Protein AF-A0A7J8TFR1-F1 (afdb_monomer_lite)

InterPro domains:
  IPR000932 Photosystem antenna protein-like [PF00421] (1-82)
  IPR036001 Photosystem antenna protein-like superfamily [SSF161077] (3-82)

Secondary structure (DSSP, 8-state):
----GGGGGGGGTT-HHHHHHHHHHHHHHHHHHHHHHHHHHHHH---S-TTTS-TTTTT-SHHHHHHHTT--B-TTS-BTT---

Sequence (84 aa):
MGLPRYRVHTIILNDPDRLLSVHIMHTALVSSWASSMALYELVVFYPSDPVLDPMWRQGMFVIPFMTLLGITNSWGGWSITGAL

Foldseek 3Di:
DDDDPVCPVVVCVPPVVVVVVVVVVVVVVVVVVLVVLVVVCVVQDDQQCCPPCACVNSVRDNVVVCVVVPNFDDPVGAGSVGDD

pLDDT: mean 96.32, std 5.25, range [61.81, 98.81]

Organism: Gossypium davidsonii (NCBI:txid34287)

Radius of gyration: 20.19 Å; chains: 1; bounding box: 41×25×52 Å

Structure (mmCIF, N/CA/C/O backbone):
data_AF-A0A7J8TFR1-F1
#
_entry.id   AF-A0A7J8TFR1-F1
#
loop_
_atom_site.group_PDB
_atom_site.id
_atom_site.type_symbol
_atom_site.label_atom_id
_atom_site.label_alt_id
_atom_site.label_comp_id
_atom_site.label_asym_id
_atom_site.label_entity_id
_atom_site.label_seq_id
_atom_site.pdbx_PDB_ins_code
_atom_site.Cartn_x
_atom_site.Cartn_y
_atom_site.Cartn_z
_atom_site.occupancy
_atom_site.B_iso_or_equiv
_atom_site.auth_seq_id
_atom_site.auth_comp_id
_atom_site.auth_asym_id
_atom_site.auth_atom_id
_atom_site.pdbx_PDB_model_num
ATOM 1 N N . MET A 1 1 ? 29.567 9.916 -31.349 1.00 77.44 1 MET A N 1
ATOM 2 C CA . MET A 1 1 ? 29.201 10.548 -30.059 1.00 77.44 1 MET A CA 1
ATOM 3 C C . MET A 1 1 ? 28.321 9.571 -29.291 1.00 77.44 1 MET A C 1
ATOM 5 O O . MET A 1 1 ? 27.475 8.952 -29.921 1.00 77.44 1 MET A O 1
ATOM 9 N N . GLY A 1 2 ? 28.561 9.368 -27.992 1.00 90.69 2 GLY A N 1
ATOM 10 C CA . GLY A 1 2 ? 27.754 8.462 -27.158 1.00 90.69 2 GLY A CA 1
ATOM 11 C C . GLY A 1 2 ? 26.375 9.033 -26.803 1.00 90.69 2 GLY A C 1
ATOM 12 O O . GLY A 1 2 ? 26.081 10.190 -27.107 1.00 90.69 2 GLY A O 1
ATOM 13 N N . LEU A 1 3 ? 25.532 8.227 -26.151 1.00 94.62 3 LEU A N 1
ATOM 14 C CA . LEU A 1 3 ? 24.219 8.671 -25.671 1.00 94.62 3 LEU A CA 1
ATOM 15 C C . LEU A 1 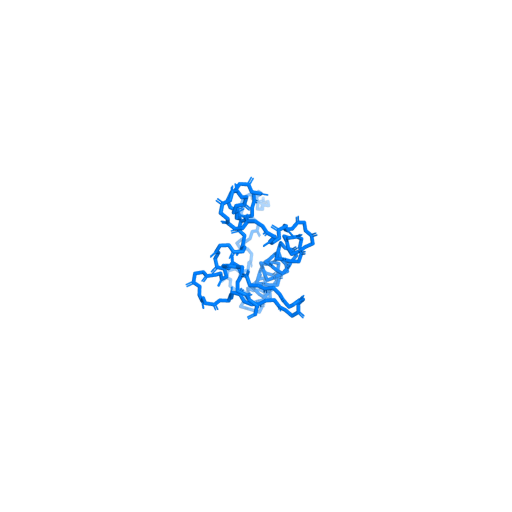3 ? 24.356 9.682 -24.512 1.00 94.62 3 LEU A C 1
ATOM 17 O O . LEU A 1 3 ? 25.158 9.456 -23.603 1.00 94.62 3 LEU A O 1
ATOM 21 N N . PRO A 1 4 ? 23.548 10.760 -24.476 1.00 97.19 4 PRO A N 1
ATOM 22 C CA . PRO A 1 4 ? 23.419 11.609 -23.292 1.00 97.19 4 PRO A CA 1
ATOM 23 C C . PRO A 1 4 ? 22.898 10.821 -22.079 1.00 97.19 4 PRO A C 1
ATOM 25 O O . PRO A 1 4 ? 22.046 9.946 -22.233 1.00 97.19 4 PRO A O 1
ATOM 28 N N . ARG A 1 5 ? 23.334 11.175 -20.858 1.00 97.31 5 ARG A N 1
ATOM 29 C CA . ARG A 1 5 ? 22.987 10.454 -19.610 1.00 97.31 5 ARG A CA 1
ATOM 30 C C . ARG A 1 5 ? 21.483 10.233 -19.422 1.00 97.31 5 ARG A C 1
ATOM 32 O O . ARG A 1 5 ? 21.067 9.165 -19.002 1.00 97.31 5 ARG A O 1
ATOM 39 N N . TYR A 1 6 ? 20.661 11.223 -19.752 1.00 97.06 6 TYR A N 1
ATOM 40 C CA . TYR A 1 6 ? 19.206 11.148 -19.591 1.00 97.06 6 TYR A CA 1
ATOM 41 C C . TYR A 1 6 ? 18.507 10.261 -20.641 1.00 97.06 6 TYR A C 1
ATOM 43 O O . TYR A 1 6 ? 17.299 10.069 -20.560 1.00 97.06 6 TYR A O 1
ATOM 51 N N . ARG A 1 7 ? 19.238 9.719 -21.628 1.00 97.50 7 ARG A N 1
ATOM 52 C CA . ARG A 1 7 ? 18.705 8.825 -22.673 1.00 97.50 7 ARG A CA 1
ATOM 53 C C . ARG A 1 7 ? 19.169 7.377 -22.541 1.00 97.50 7 ARG A C 1
ATOM 55 O O . ARG A 1 7 ? 18.854 6.574 -23.406 1.00 97.50 7 ARG A O 1
ATOM 62 N N . VAL A 1 8 ? 19.896 7.004 -21.489 1.00 97.81 8 VAL A N 1
ATOM 63 C CA . VAL A 1 8 ? 20.490 5.654 -21.395 1.00 97.81 8 VAL A CA 1
ATOM 64 C C . VAL A 1 8 ? 19.461 4.520 -21.463 1.00 97.81 8 VAL A C 1
ATOM 66 O O . VAL A 1 8 ? 19.780 3.455 -21.975 1.00 97.81 8 VAL A O 1
ATOM 69 N N . HIS A 1 9 ? 18.214 4.745 -21.041 1.00 98.25 9 HIS A N 1
ATOM 70 C CA . HIS A 1 9 ? 17.152 3.736 -21.122 1.00 98.25 9 HIS A CA 1
ATOM 71 C C . HIS A 1 9 ? 16.523 3.592 -22.518 1.00 98.25 9 HIS A C 1
ATOM 73 O O . HIS A 1 9 ? 15.751 2.666 -22.727 1.00 98.25 9 HIS A O 1
ATOM 79 N N . THR A 1 10 ? 16.842 4.434 -23.510 1.00 97.62 10 THR A N 1
ATOM 80 C CA . THR A 1 10 ? 16.271 4.258 -24.862 1.00 97.62 10 THR A CA 1
ATOM 81 C C . THR A 1 10 ? 16.823 3.028 -25.586 1.00 97.62 10 THR A C 1
ATOM 83 O O . THR A 1 10 ? 16.267 2.620 -26.600 1.00 97.62 10 THR A O 1
ATOM 86 N N . ILE A 1 11 ? 17.904 2.424 -25.077 1.00 97.31 11 ILE A N 1
ATOM 87 C CA . ILE A 1 11 ? 18.543 1.241 -25.674 1.00 97.31 11 ILE A CA 1
ATOM 88 C C . ILE A 1 11 ? 17.629 0.009 -25.717 1.00 97.31 11 ILE A C 1
ATOM 90 O O . ILE A 1 11 ? 17.822 -0.846 -26.570 1.00 97.31 11 ILE A O 1
ATOM 94 N N . ILE A 1 12 ? 16.637 -0.079 -24.825 1.00 98.00 12 ILE A N 1
ATOM 95 C CA . ILE A 1 12 ? 15.731 -1.235 -24.722 1.00 98.00 12 ILE A CA 1
ATOM 96 C C . ILE A 1 12 ? 14.424 -1.059 -25.510 1.00 98.00 12 ILE A C 1
ATOM 98 O O . ILE A 1 12 ? 13.581 -1.946 -25.483 1.00 98.00 12 ILE A O 1
ATOM 102 N N . LEU A 1 13 ? 14.224 0.063 -26.216 1.00 97.81 13 LEU A N 1
ATOM 103 C CA . LEU A 1 13 ? 12.942 0.354 -26.881 1.00 97.81 13 LEU A CA 1
ATOM 104 C C . LEU A 1 13 ? 12.565 -0.657 -27.975 1.00 97.81 13 LEU A C 1
ATOM 106 O O . LEU A 1 13 ? 11.383 -0.886 -28.194 1.00 97.81 13 LEU A O 1
ATOM 110 N N . ASN A 1 14 ? 13.556 -1.259 -28.636 1.00 98.12 14 ASN A N 1
ATOM 111 C CA . ASN A 1 14 ? 13.360 -2.267 -29.684 1.00 98.12 14 ASN A CA 1
ATOM 112 C C . ASN A 1 14 ? 13.938 -3.642 -29.291 1.00 98.12 14 ASN A C 1
ATOM 114 O O . ASN A 1 14 ? 14.183 -4.473 -30.160 1.00 98.12 14 ASN A O 1
ATOM 118 N N . ASP A 1 15 ? 14.182 -3.870 -27.997 1.00 98.38 15 ASP A N 1
ATOM 119 C CA . ASP A 1 15 ? 14.649 -5.148 -27.448 1.00 98.38 15 ASP A CA 1
ATOM 120 C C . ASP A 1 15 ? 13.584 -5.660 -26.456 1.00 98.38 15 ASP A C 1
ATOM 122 O O . ASP A 1 15 ? 13.622 -5.298 -25.274 1.00 98.38 15 ASP A O 1
ATOM 126 N N . PRO A 1 16 ? 12.576 -6.425 -26.927 1.00 98.19 16 PRO A N 1
ATOM 127 C CA . PRO A 1 16 ? 11.422 -6.810 -26.113 1.00 98.19 16 PRO A CA 1
ATOM 128 C C . PRO A 1 16 ? 11.806 -7.681 -24.913 1.00 98.19 16 PRO A C 1
ATOM 130 O O . PRO A 1 16 ? 11.186 -7.561 -23.856 1.00 98.19 16 PRO A O 1
ATOM 133 N N . ASP A 1 17 ? 12.853 -8.496 -25.034 1.00 98.69 17 ASP A N 1
ATOM 134 C CA . ASP A 1 17 ? 13.309 -9.380 -23.961 1.00 98.69 17 ASP A CA 1
ATOM 135 C C . ASP A 1 17 ? 13.921 -8.569 -22.816 1.00 98.69 17 ASP A C 1
ATOM 137 O O . ASP A 1 17 ? 13.577 -8.753 -21.640 1.00 98.69 17 ASP A O 1
ATOM 141 N N . ARG A 1 18 ? 14.792 -7.604 -23.140 1.00 98.44 18 ARG A N 1
ATOM 142 C CA . ARG A 1 18 ? 15.358 -6.701 -22.125 1.00 98.44 18 ARG A CA 1
ATOM 143 C C . ARG A 1 18 ? 14.317 -5.750 -21.568 1.00 98.44 18 ARG A C 1
ATOM 145 O O . ARG A 1 18 ? 14.358 -5.452 -20.373 1.00 98.44 18 ARG A O 1
ATOM 152 N N . LEU A 1 19 ? 13.385 -5.296 -22.403 1.00 98.62 19 LEU A N 1
ATOM 153 C CA . LEU A 1 19 ? 12.271 -4.476 -21.955 1.00 98.62 19 LEU A CA 1
ATOM 154 C C . LEU A 1 19 ? 11.430 -5.238 -20.926 1.00 98.62 19 LEU A C 1
ATOM 156 O O . LEU A 1 19 ? 11.158 -4.698 -19.855 1.00 98.62 19 LEU A O 1
ATOM 160 N N . LEU A 1 20 ? 11.086 -6.500 -21.184 1.00 98.62 20 LEU A N 1
ATOM 161 C CA . LEU A 1 20 ? 10.382 -7.340 -20.215 1.00 98.62 20 LEU A CA 1
ATOM 162 C C . LEU A 1 20 ? 11.203 -7.534 -18.932 1.00 98.62 20 LEU A C 1
ATOM 164 O O . LEU A 1 20 ? 10.670 -7.381 -17.833 1.00 98.62 20 LEU A O 1
ATOM 168 N N . SER A 1 21 ? 12.504 -7.806 -19.051 1.00 98.75 21 SER A N 1
ATOM 169 C CA . SER A 1 21 ? 13.387 -7.989 -17.894 1.00 98.75 21 SER A CA 1
ATOM 170 C C . SER A 1 21 ? 13.409 -6.768 -16.965 1.00 98.75 21 SER A C 1
ATOM 172 O O . SER A 1 21 ? 13.283 -6.931 -15.749 1.00 98.75 21 SER A O 1
ATOM 174 N N . VAL A 1 22 ? 13.492 -5.543 -17.501 1.00 98.69 22 VAL A N 1
ATOM 175 C CA . VAL A 1 22 ? 13.463 -4.341 -16.650 1.00 98.69 22 VAL A CA 1
ATOM 176 C C . VAL A 1 22 ? 12.090 -4.087 -16.033 1.00 98.69 22 VAL A C 1
ATOM 178 O O . VAL A 1 22 ? 12.030 -3.571 -14.919 1.00 98.69 22 VAL A O 1
ATOM 181 N N . HIS A 1 23 ? 10.998 -4.478 -16.699 1.00 98.75 23 HIS A N 1
ATOM 182 C CA . HIS A 1 23 ? 9.659 -4.408 -16.108 1.00 98.75 23 HIS A CA 1
ATOM 183 C C . HIS A 1 23 ? 9.526 -5.388 -14.944 1.00 98.75 23 HIS A C 1
ATOM 185 O O . HIS A 1 23 ? 9.034 -5.007 -13.887 1.00 98.75 23 HIS A O 1
ATOM 191 N N . ILE A 1 24 ? 10.024 -6.619 -15.094 1.00 98.81 24 ILE A N 1
ATOM 192 C CA . ILE A 1 24 ? 10.061 -7.599 -14.000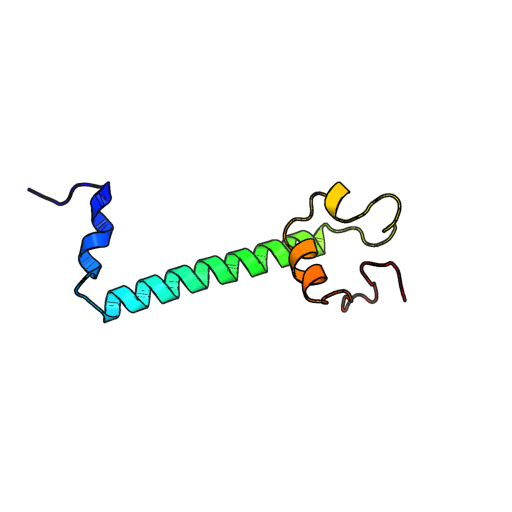 1.00 98.81 24 ILE A CA 1
ATOM 193 C C . ILE A 1 24 ? 10.918 -7.070 -12.844 1.00 98.81 24 ILE A C 1
ATOM 195 O O . ILE A 1 24 ? 10.485 -7.126 -11.695 1.00 98.81 24 ILE A O 1
ATOM 199 N N . MET A 1 25 ? 12.095 -6.507 -13.134 1.00 98.81 25 MET A N 1
ATOM 200 C CA . MET A 1 25 ? 12.961 -5.893 -12.123 1.00 98.81 25 MET A CA 1
ATOM 201 C C . MET A 1 25 ? 12.252 -4.748 -11.387 1.00 98.81 25 MET A C 1
ATOM 203 O O . MET A 1 25 ? 12.253 -4.718 -10.159 1.00 98.81 25 MET A O 1
ATOM 207 N N . HIS A 1 26 ? 11.588 -3.846 -12.112 1.00 98.81 26 HIS A N 1
ATOM 208 C CA . HIS A 1 26 ? 10.838 -2.747 -11.512 1.00 98.81 26 HIS A CA 1
ATOM 209 C C . HIS A 1 26 ? 9.687 -3.258 -10.634 1.00 98.81 26 HIS A C 1
ATOM 211 O O . HIS A 1 26 ? 9.537 -2.812 -9.498 1.00 98.81 26 HIS A O 1
ATOM 217 N N . THR A 1 27 ? 8.910 -4.231 -11.117 1.00 98.75 27 THR A N 1
ATOM 218 C CA . THR A 1 27 ? 7.844 -4.868 -10.331 1.00 98.75 27 THR A CA 1
ATOM 219 C C . THR A 1 27 ? 8.397 -5.501 -9.059 1.00 98.75 27 THR A C 1
ATOM 221 O O . THR A 1 27 ? 7.833 -5.283 -7.990 1.00 98.75 27 THR A O 1
ATOM 224 N N . ALA A 1 28 ? 9.524 -6.214 -9.147 1.00 98.81 28 ALA A N 1
ATOM 225 C CA . ALA A 1 28 ? 10.174 -6.825 -7.992 1.00 98.81 28 ALA A CA 1
ATOM 226 C C . ALA A 1 28 ? 10.646 -5.782 -6.964 1.00 98.81 28 ALA A C 1
ATOM 228 O O . ALA A 1 28 ? 10.499 -5.997 -5.759 1.00 98.81 28 ALA A O 1
ATOM 229 N N . LEU A 1 29 ? 11.182 -4.641 -7.412 1.00 98.81 29 LEU A N 1
ATOM 230 C CA . LEU A 1 29 ? 11.563 -3.542 -6.520 1.00 98.81 29 LEU A CA 1
ATOM 231 C C . LEU A 1 29 ? 10.345 -2.945 -5.812 1.00 98.81 29 LEU A C 1
ATOM 233 O O . LEU A 1 29 ? 10.373 -2.773 -4.594 1.00 98.81 29 LEU A O 1
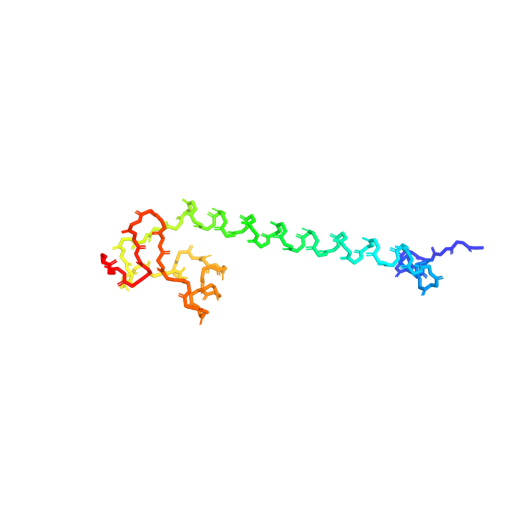ATOM 237 N N . VAL A 1 30 ? 9.265 -2.676 -6.548 1.00 98.81 30 VAL A N 1
ATOM 238 C CA . VAL A 1 30 ? 8.039 -2.104 -5.975 1.00 98.81 30 VAL A CA 1
ATOM 239 C C . VAL A 1 30 ? 7.376 -3.078 -4.999 1.00 98.81 30 VAL A C 1
ATOM 241 O O . VAL A 1 30 ? 6.993 -2.672 -3.902 1.00 98.81 30 VAL A O 1
ATOM 244 N N . SER A 1 31 ? 7.289 -4.368 -5.339 1.00 98.62 31 SER A N 1
ATOM 245 C CA . SER A 1 31 ? 6.728 -5.383 -4.438 1.00 98.62 31 SER A CA 1
ATOM 246 C C . SER A 1 31 ? 7.577 -5.565 -3.179 1.00 98.62 31 SER A C 1
ATOM 248 O O . SER A 1 31 ? 7.036 -5.709 -2.083 1.00 98.62 31 SER A O 1
ATOM 250 N N . SER A 1 32 ? 8.905 -5.520 -3.318 1.00 98.62 32 SER A N 1
ATOM 251 C CA . SER A 1 32 ? 9.825 -5.614 -2.178 1.00 98.62 32 SER A CA 1
ATOM 252 C C . SER A 1 32 ? 9.700 -4.401 -1.265 1.00 98.62 32 SER A C 1
ATOM 254 O O . SER A 1 32 ? 9.633 -4.562 -0.049 1.00 98.62 32 SER A O 1
ATOM 256 N N . TRP A 1 33 ? 9.597 -3.200 -1.840 1.00 98.69 33 TRP A N 1
ATOM 257 C CA . TRP A 1 33 ? 9.344 -1.984 -1.075 1.00 98.69 33 TRP A CA 1
ATOM 258 C C . TRP A 1 33 ? 8.031 -2.090 -0.292 1.00 98.69 33 TRP A C 1
ATOM 260 O O . TRP A 1 33 ? 8.047 -1.921 0.926 1.00 98.69 33 TRP A O 1
ATOM 270 N N . AL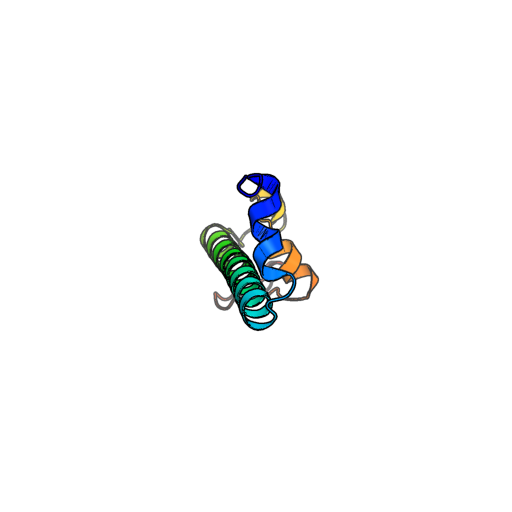A A 1 34 ? 6.930 -2.463 -0.953 1.00 98.75 34 ALA A N 1
ATOM 271 C CA . ALA A 1 34 ? 5.622 -2.590 -0.308 1.00 98.75 34 ALA A CA 1
ATOM 272 C C . ALA A 1 34 ? 5.650 -3.584 0.868 1.00 98.75 34 ALA A C 1
ATOM 274 O O . ALA A 1 34 ? 5.151 -3.276 1.949 1.00 98.75 34 ALA A O 1
ATOM 275 N N . SER A 1 35 ? 6.296 -4.741 0.682 1.00 98.31 35 SER A N 1
ATOM 276 C CA . SER A 1 35 ? 6.465 -5.748 1.736 1.00 98.31 35 SER A CA 1
ATOM 277 C C . SER A 1 35 ? 7.325 -5.231 2.892 1.00 98.31 35 SER A C 1
ATOM 279 O O . SER A 1 35 ? 6.922 -5.306 4.051 1.00 98.31 35 SER A O 1
ATOM 281 N N . SER A 1 36 ? 8.485 -4.641 2.588 1.00 98.62 36 SER A N 1
ATOM 282 C CA . SER A 1 36 ? 9.390 -4.100 3.607 1.00 98.62 36 SER A CA 1
ATOM 283 C C . SER A 1 36 ? 8.745 -2.985 4.433 1.00 98.62 36 SER A C 1
ATOM 285 O O . SER A 1 36 ? 8.903 -2.972 5.651 1.00 98.62 36 SER A O 1
ATOM 287 N N . MET A 1 37 ? 7.964 -2.102 3.801 1.00 98.75 37 MET A N 1
ATOM 288 C CA . MET A 1 37 ? 7.250 -1.030 4.489 1.00 98.75 37 MET A CA 1
ATOM 289 C C . MET A 1 37 ? 6.136 -1.582 5.385 1.00 98.75 37 MET A C 1
ATOM 291 O O . MET A 1 37 ? 6.023 -1.164 6.532 1.00 98.75 37 MET A O 1
ATOM 295 N N . ALA A 1 38 ? 5.359 -2.561 4.908 1.00 98.38 38 ALA A N 1
ATOM 296 C CA . ALA A 1 38 ? 4.318 -3.199 5.715 1.00 98.38 38 ALA A CA 1
ATOM 297 C C . ALA A 1 38 ? 4.901 -3.946 6.923 1.00 98.38 38 ALA A C 1
ATOM 299 O O . ALA A 1 38 ? 4.378 -3.824 8.028 1.00 98.38 38 ALA A O 1
ATOM 300 N N . LEU A 1 39 ? 6.004 -4.679 6.736 1.00 98.44 39 LEU A N 1
ATOM 301 C CA . LEU A 1 39 ? 6.701 -5.356 7.832 1.00 98.44 39 LEU A CA 1
ATOM 302 C C . LEU A 1 39 ? 7.295 -4.362 8.828 1.00 98.44 39 LEU A C 1
ATOM 304 O O . LEU A 1 39 ? 7.208 -4.592 10.030 1.00 98.44 39 LEU A O 1
ATOM 308 N N . TYR A 1 40 ? 7.873 -3.262 8.344 1.00 98.56 40 TYR A N 1
ATOM 309 C CA . TYR A 1 40 ? 8.368 -2.198 9.207 1.00 98.56 40 TYR A CA 1
ATOM 310 C C . TYR A 1 40 ? 7.231 -1.621 10.053 1.00 98.56 40 TYR A C 1
ATOM 312 O O . TYR A 1 40 ? 7.322 -1.649 11.276 1.00 98.56 40 TYR A O 1
ATOM 320 N N . GLU A 1 41 ? 6.134 -1.185 9.429 1.00 98.56 41 GLU A N 1
ATOM 321 C CA . GLU A 1 41 ? 4.982 -0.634 10.149 1.00 98.56 41 GLU A CA 1
ATOM 322 C C . GLU A 1 41 ? 4.399 -1.627 11.153 1.00 98.56 41 GLU A C 1
ATOM 324 O O . GLU A 1 41 ? 4.174 -1.249 12.294 1.00 98.56 41 GLU A O 1
ATOM 329 N N . LEU A 1 42 ? 4.241 -2.905 10.795 1.00 97.44 42 LEU A N 1
ATOM 330 C CA . LEU A 1 42 ? 3.760 -3.929 11.730 1.00 97.44 42 LEU A CA 1
ATOM 331 C C . LEU A 1 42 ? 4.657 -4.101 12.963 1.00 97.44 42 LEU A C 1
ATOM 333 O O . LEU A 1 42 ? 4.152 -4.452 14.026 1.00 97.44 42 LEU A O 1
ATOM 337 N N . VAL A 1 43 ? 5.968 -3.878 12.832 1.00 97.75 43 VAL A N 1
ATOM 338 C CA . VAL A 1 43 ? 6.914 -3.972 13.954 1.00 97.75 43 VAL A CA 1
ATOM 339 C C . VAL A 1 43 ? 6.816 -2.765 14.887 1.00 97.75 43 VAL A C 1
ATOM 341 O O . VAL A 1 43 ? 6.993 -2.933 16.092 1.00 97.75 43 VAL A O 1
ATOM 344 N N . VAL A 1 44 ? 6.557 -1.561 14.362 1.00 97.88 44 VAL A N 1
ATOM 345 C CA . VAL A 1 44 ? 6.530 -0.329 15.179 1.00 97.88 44 VAL A CA 1
ATOM 346 C C . VAL A 1 44 ? 5.118 0.090 15.608 1.00 97.88 44 VAL A C 1
ATOM 348 O O . VAL A 1 44 ? 4.981 0.873 16.544 1.00 97.88 44 VAL A O 1
ATOM 351 N N . PHE A 1 45 ? 4.074 -0.409 14.944 1.00 97.75 45 PHE A N 1
ATOM 352 C CA . PHE A 1 45 ? 2.685 -0.039 15.204 1.00 97.75 45 PHE A CA 1
ATOM 353 C C . PHE A 1 45 ? 2.214 -0.509 16.584 1.00 97.75 45 PHE A C 1
ATOM 355 O O . PHE A 1 45 ? 2.362 -1.677 16.951 1.00 97.75 45 PHE A O 1
ATOM 362 N N . TYR A 1 46 ? 1.589 0.402 17.329 1.00 96.50 46 TYR A N 1
ATOM 363 C CA . TYR A 1 46 ? 1.007 0.150 18.641 1.00 96.50 46 TYR A CA 1
ATOM 364 C C . TYR A 1 46 ? -0.531 0.071 18.552 1.00 96.50 46 TYR A C 1
ATOM 366 O O . TYR A 1 46 ? -1.190 1.102 18.419 1.00 96.50 46 TYR A O 1
ATOM 374 N N . PRO A 1 47 ? -1.144 -1.126 18.632 1.00 95.19 47 PRO A N 1
ATOM 375 C CA . PRO A 1 47 ? -2.572 -1.303 18.347 1.00 95.19 47 PRO A CA 1
ATOM 376 C C . PRO A 1 47 ? -3.513 -1.075 19.547 1.00 95.19 47 PRO A C 1
ATOM 378 O O . PRO A 1 47 ? -4.722 -1.228 19.397 1.00 95.19 47 PRO A O 1
ATOM 381 N N . SER A 1 48 ? -3.002 -0.761 20.744 1.00 94.38 48 SER A N 1
ATOM 382 C CA . SER A 1 48 ? -3.804 -0.850 21.980 1.00 94.38 48 SER A CA 1
ATOM 383 C C . SER A 1 48 ? -4.826 0.273 22.184 1.00 94.38 48 SER A C 1
ATOM 385 O O . SER A 1 48 ? -5.797 0.061 22.905 1.00 94.38 48 SER A O 1
ATOM 387 N N . ASP A 1 49 ? -4.616 1.462 21.608 1.00 94.62 49 ASP A N 1
ATOM 388 C CA . ASP A 1 49 ? -5.517 2.613 21.786 1.00 94.62 49 ASP A CA 1
ATOM 389 C C . ASP A 1 49 ? -5.931 3.222 20.436 1.00 94.62 49 ASP A C 1
ATOM 391 O O . ASP A 1 49 ? -5.371 4.229 19.997 1.00 94.62 49 ASP A O 1
ATOM 395 N N . PRO A 1 50 ? -6.932 2.638 19.755 1.00 94.06 50 PRO A N 1
ATOM 396 C CA . PRO A 1 50 ? -7.388 3.131 18.458 1.00 94.06 50 PRO A CA 1
ATOM 397 C C . PRO A 1 50 ? -8.148 4.467 18.538 1.00 94.06 50 PRO A C 1
ATOM 399 O O . PRO A 1 50 ? -8.428 5.061 17.496 1.00 94.06 50 PRO A O 1
ATOM 402 N N . VAL A 1 51 ? -8.505 4.945 19.738 1.00 94.75 51 VAL A N 1
ATOM 403 C CA . VAL A 1 51 ? -9.259 6.195 19.922 1.00 94.75 51 VAL A CA 1
ATOM 404 C C . VAL A 1 51 ? -8.302 7.368 20.072 1.00 94.75 51 VAL A C 1
ATOM 406 O O . VAL A 1 51 ? -8.422 8.358 19.345 1.00 94.75 51 VAL A O 1
ATOM 409 N N . LEU A 1 52 ? -7.355 7.271 21.009 1.00 96.94 52 LEU A N 1
ATOM 410 C CA . LEU A 1 52 ? -6.424 8.357 21.286 1.00 96.94 52 LEU A CA 1
ATOM 411 C C . LEU A 1 52 ? -5.146 8.240 20.469 1.00 96.94 52 LEU A C 1
ATOM 413 O O . LEU A 1 52 ? -4.599 9.285 20.137 1.00 96.94 52 LEU A O 1
ATOM 417 N N . ASP A 1 53 ? -4.687 7.050 20.090 1.00 96.50 53 ASP A N 1
ATOM 418 C CA . ASP A 1 53 ? -3.455 6.873 19.311 1.00 96.50 53 ASP A CA 1
ATOM 419 C C . ASP A 1 53 ? -3.659 6.067 18.010 1.00 96.50 53 ASP A C 1
ATOM 421 O O . ASP A 1 53 ? -3.022 5.038 17.797 1.00 96.50 53 ASP A O 1
ATOM 425 N N . PRO A 1 54 ? -4.551 6.507 17.100 1.00 96.31 54 PRO A N 1
ATOM 426 C CA . PRO A 1 54 ? -4.792 5.825 15.830 1.00 96.31 54 PRO A CA 1
ATOM 427 C C . PRO A 1 54 ? -3.584 5.873 14.880 1.00 96.31 54 PRO A C 1
ATOM 429 O O . PRO A 1 54 ? -2.701 6.723 14.985 1.00 96.31 54 PRO A O 1
ATOM 432 N N . MET A 1 55 ? -3.616 5.020 13.850 1.00 97.38 55 MET A N 1
ATOM 433 C CA . MET A 1 55 ? -2.551 4.837 12.844 1.00 97.38 55 MET A CA 1
ATOM 434 C C . MET A 1 55 ? -1.939 6.134 12.274 1.00 97.38 55 MET A C 1
ATOM 436 O O . MET A 1 55 ? -0.729 6.208 12.066 1.00 97.38 55 MET A O 1
ATOM 440 N N . TRP A 1 56 ? -2.744 7.181 12.061 1.00 96.62 56 TRP A N 1
ATOM 441 C CA . TRP A 1 56 ? -2.282 8.455 11.500 1.00 96.62 56 TRP A CA 1
ATOM 442 C C . TRP A 1 56 ? -1.486 9.308 12.498 1.00 96.62 56 TRP A C 1
ATOM 444 O O . TRP A 1 56 ? -0.686 10.139 12.071 1.00 96.62 56 TRP A O 1
ATOM 454 N N . ARG A 1 57 ? -1.654 9.100 13.812 1.00 98.06 57 ARG A N 1
ATOM 455 C CA . ARG A 1 57 ? -0.816 9.732 14.847 1.00 98.06 57 ARG A CA 1
ATOM 456 C C . ARG A 1 57 ? 0.547 9.065 14.974 1.00 98.06 57 ARG A C 1
ATOM 458 O O . ARG A 1 57 ? 1.517 9.741 15.299 1.00 98.06 57 ARG A O 1
ATOM 465 N N . GLN A 1 58 ? 0.615 7.773 14.669 1.00 97.81 58 GLN A N 1
ATOM 466 C CA . GLN A 1 58 ? 1.841 6.980 14.740 1.00 97.81 58 GLN A CA 1
ATOM 467 C C . GLN A 1 58 ? 2.685 7.052 13.455 1.00 97.81 58 GLN A C 1
ATOM 469 O O . GLN A 1 58 ? 3.752 6.451 13.383 1.00 97.81 58 GLN A O 1
ATOM 474 N N . GLY A 1 59 ? 2.231 7.788 12.432 1.00 97.94 59 GLY A N 1
ATOM 475 C CA . GLY A 1 59 ? 2.960 7.937 11.170 1.00 97.94 59 GLY A CA 1
ATOM 476 C C . GLY A 1 59 ? 2.902 6.706 10.263 1.00 97.94 59 GLY A C 1
ATOM 477 O O . GLY A 1 59 ? 3.784 6.532 9.426 1.00 97.94 59 GLY A O 1
ATOM 478 N N . MET A 1 60 ? 1.883 5.855 10.418 1.00 98.44 60 MET A N 1
ATOM 479 C CA . MET A 1 60 ? 1.684 4.706 9.534 1.00 98.44 60 MET A CA 1
ATOM 480 C C . MET A 1 60 ? 1.208 5.174 8.156 1.00 98.44 60 MET A C 1
ATOM 482 O O . MET A 1 60 ? 0.275 5.977 8.052 1.00 98.44 60 MET A O 1
ATOM 486 N N . PHE A 1 61 ? 1.828 4.661 7.098 1.00 98.19 61 PHE A N 1
ATOM 487 C CA . PHE A 1 61 ? 1.539 5.001 5.711 1.00 98.19 61 PHE A CA 1
ATOM 488 C C . PHE A 1 61 ? 0.813 3.872 4.978 1.00 98.19 61 PHE A C 1
ATOM 490 O O . PHE A 1 61 ? -0.235 4.132 4.392 1.00 98.19 61 PHE A O 1
ATOM 497 N N . VAL A 1 62 ? 1.312 2.629 5.013 1.00 98.44 62 VAL A N 1
ATOM 498 C CA . VAL A 1 62 ? 0.745 1.508 4.237 1.00 98.44 62 VAL A CA 1
ATOM 499 C C . VAL A 1 62 ? -0.398 0.776 4.944 1.00 98.44 62 VAL A C 1
ATOM 501 O O . VAL A 1 62 ? -1.300 0.284 4.259 1.00 98.44 62 VAL A O 1
ATOM 504 N N . ILE A 1 63 ? -0.428 0.743 6.282 1.00 97.75 63 ILE A N 1
ATOM 505 C CA . ILE A 1 63 ? -1.553 0.184 7.057 1.00 97.75 63 ILE A CA 1
ATOM 506 C C . ILE A 1 63 ? -2.903 0.811 6.649 1.00 97.75 63 ILE A C 1
ATOM 508 O O . ILE A 1 63 ? -3.814 0.045 6.327 1.00 97.75 63 ILE A O 1
ATOM 512 N N . PRO A 1 64 ? -3.056 2.149 6.546 1.00 97.88 64 PRO A N 1
ATOM 513 C CA . PRO A 1 64 ? -4.282 2.763 6.034 1.00 97.88 64 PRO A CA 1
ATOM 514 C C . PRO A 1 64 ? -4.768 2.183 4.692 1.00 97.88 64 PRO A C 1
ATOM 516 O O . PRO A 1 64 ? -5.949 1.863 4.555 1.00 97.88 64 PRO A O 1
ATOM 519 N N . PHE A 1 65 ? -3.874 1.966 3.719 1.00 98.31 65 PHE A N 1
ATOM 520 C CA . PHE A 1 65 ? -4.245 1.406 2.409 1.00 98.31 65 PHE A CA 1
ATOM 521 C C . PHE A 1 65 ? -4.712 -0.049 2.499 1.00 98.31 65 PHE A C 1
ATOM 523 O O . PHE A 1 65 ? -5.652 -0.433 1.805 1.00 98.31 65 PHE A O 1
ATOM 530 N N . MET A 1 66 ? -4.095 -0.856 3.365 1.00 98.38 66 MET A N 1
ATOM 531 C CA . MET A 1 66 ? -4.540 -2.232 3.611 1.00 98.38 66 MET A CA 1
ATOM 53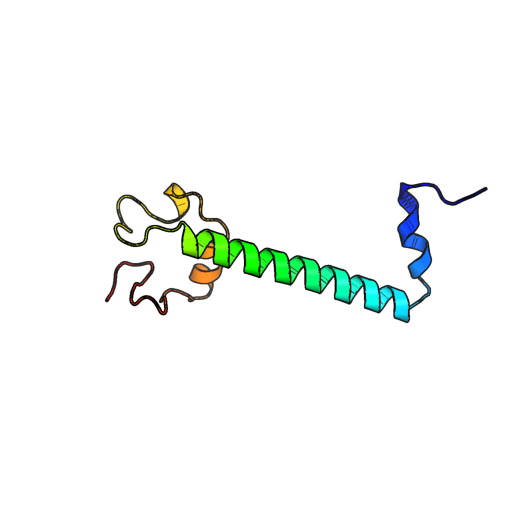2 C C . MET A 1 66 ? -5.924 -2.255 4.277 1.00 98.38 66 MET A C 1
ATOM 534 O O . MET A 1 66 ? -6.806 -3.005 3.852 1.00 98.38 66 MET A O 1
ATOM 538 N N . THR A 1 67 ? -6.149 -1.384 5.265 1.00 97.31 67 THR A N 1
ATOM 539 C CA . THR A 1 67 ? -7.434 -1.303 5.982 1.00 97.31 67 THR A CA 1
ATOM 540 C C . THR A 1 67 ? -8.577 -0.809 5.105 1.00 97.31 67 THR A C 1
ATOM 542 O O . THR A 1 67 ? -9.694 -1.307 5.235 1.00 97.31 67 THR A O 1
ATOM 545 N N . LEU A 1 68 ? -8.297 0.086 4.150 1.00 97.88 68 LEU A N 1
ATOM 546 C CA . LEU A 1 68 ? -9.268 0.535 3.149 1.00 97.88 68 LEU A CA 1
ATOM 547 C C . LEU A 1 68 ? -9.849 -0.637 2.340 1.00 97.88 68 LEU A C 1
ATOM 549 O O . LEU A 1 68 ? -11.015 -0.602 1.956 1.00 97.88 68 LEU A O 1
ATOM 553 N N . LEU A 1 69 ? -9.049 -1.680 2.103 1.00 98.12 69 LEU A N 1
ATOM 554 C CA . LEU A 1 69 ? -9.449 -2.885 1.373 1.00 98.12 69 LEU A CA 1
ATOM 555 C C . LEU A 1 69 ? -9.954 -4.011 2.293 1.00 98.12 69 LEU A C 1
ATOM 557 O O . LEU A 1 69 ? -10.126 -5.143 1.844 1.00 98.12 69 LEU A O 1
ATOM 561 N N . GLY A 1 70 ? -10.203 -3.716 3.572 1.00 97.62 70 GLY A N 1
ATOM 562 C CA . GLY A 1 70 ? -10.789 -4.656 4.530 1.00 97.62 70 GLY A CA 1
ATOM 563 C C . GLY A 1 70 ? -9.788 -5.550 5.267 1.00 97.62 70 GLY A C 1
ATOM 564 O O . GLY A 1 70 ? -10.209 -6.456 5.984 1.00 97.62 70 GLY A O 1
ATOM 565 N N . ILE A 1 71 ? -8.478 -5.310 5.146 1.00 97.88 71 ILE A N 1
ATOM 566 C CA . ILE A 1 71 ? -7.469 -6.032 5.935 1.00 97.88 71 ILE A CA 1
ATOM 567 C C . ILE A 1 71 ? -7.346 -5.357 7.307 1.00 97.88 71 ILE A C 1
ATOM 569 O O . ILE A 1 71 ? -6.644 -4.357 7.448 1.00 97.88 71 ILE A O 1
ATOM 573 N N . THR A 1 72 ? -8.053 -5.879 8.313 1.00 97.06 72 THR A N 1
ATOM 574 C CA . THR A 1 72 ? -8.169 -5.237 9.640 1.00 97.06 72 THR A CA 1
ATOM 575 C C . THR A 1 72 ? -7.741 -6.098 10.825 1.00 97.06 72 THR A C 1
ATOM 577 O O . THR A 1 72 ? -7.565 -5.557 11.913 1.00 97.06 72 THR A O 1
ATOM 580 N N . ASN A 1 73 ? -7.554 -7.407 10.638 1.00 96.88 73 ASN A N 1
ATOM 581 C CA . ASN A 1 73 ? -7.221 -8.342 11.714 1.00 96.88 73 ASN A CA 1
ATOM 582 C C . ASN A 1 73 ? -5.788 -8.859 11.565 1.00 96.88 73 ASN A C 1
ATOM 584 O O . ASN A 1 73 ? -5.378 -9.270 10.477 1.00 96.88 73 ASN A O 1
ATOM 588 N N . SER A 1 74 ? -5.047 -8.869 12.669 1.00 96.06 74 SER A N 1
ATOM 589 C CA . SER A 1 74 ? -3.685 -9.390 12.744 1.00 96.06 74 SER A CA 1
ATOM 590 C C . SER A 1 74 ? -3.668 -10.831 13.243 1.00 96.06 74 SER A C 1
ATOM 592 O O . SER A 1 74 ? -4.435 -11.211 14.127 1.00 96.06 74 SER A O 1
ATOM 594 N N . TRP A 1 75 ? -2.714 -11.629 12.759 1.00 96.56 75 T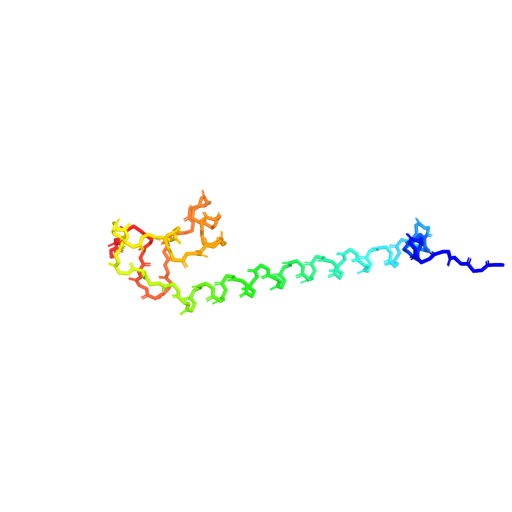RP A N 1
ATOM 595 C CA . TRP A 1 75 ? -2.425 -12.948 13.337 1.00 96.56 75 TRP A CA 1
ATOM 596 C C . TRP A 1 75 ? -1.904 -12.872 14.780 1.00 96.56 75 TRP A C 1
ATOM 598 O O . TRP A 1 75 ? -1.903 -13.881 15.477 1.00 96.56 75 TRP A O 1
ATOM 608 N N . GLY A 1 76 ? -1.507 -11.684 15.250 1.00 93.31 76 GLY A N 1
ATOM 609 C CA . GLY A 1 76 ? -1.178 -11.417 16.652 1.00 93.31 76 GLY A CA 1
ATOM 610 C C . GLY A 1 76 ? -2.390 -11.286 17.585 1.00 93.31 76 GLY A C 1
ATOM 611 O O . GLY A 1 76 ? -2.195 -10.973 18.755 1.00 93.31 76 GLY A O 1
ATOM 612 N N . GLY A 1 77 ? -3.618 -11.493 17.091 1.00 93.50 77 GLY A N 1
ATOM 613 C CA . GLY A 1 77 ? -4.838 -11.488 17.907 1.00 93.50 77 GLY A CA 1
ATOM 614 C C . GLY A 1 77 ? -5.413 -10.101 18.209 1.00 93.50 77 GLY A C 1
ATOM 615 O O . GLY A 1 77 ? -6.179 -9.959 19.153 1.00 93.50 77 GLY A O 1
ATOM 616 N N . TRP A 1 78 ? -5.038 -9.076 17.439 1.00 94.50 78 TRP A N 1
ATOM 617 C CA . TRP A 1 78 ? -5.579 -7.720 17.562 1.00 94.50 78 TRP A CA 1
ATOM 618 C C . TRP A 1 78 ? -6.234 -7.258 16.256 1.00 94.50 78 TRP A C 1
ATOM 620 O O . TRP A 1 78 ? -5.873 -7.711 15.165 1.00 94.50 78 TRP A O 1
ATOM 630 N N . SER A 1 79 ? -7.179 -6.323 16.372 1.00 95.38 79 SER A N 1
ATOM 631 C CA . SER A 1 79 ? -7.855 -5.669 15.248 1.00 95.38 79 SER A CA 1
ATOM 632 C C . SER A 1 79 ? -7.616 -4.160 15.259 1.00 95.38 79 SER A C 1
ATOM 634 O O . SER A 1 79 ? -7.472 -3.557 16.321 1.00 95.38 79 SER A O 1
ATOM 636 N N . ILE A 1 80 ? -7.622 -3.529 14.084 1.00 94.94 80 ILE A N 1
ATOM 637 C CA . ILE A 1 80 ? -7.425 -2.075 13.918 1.00 94.94 80 ILE A CA 1
ATOM 638 C C . ILE A 1 80 ? -8.471 -1.249 14.685 1.00 94.94 80 ILE A C 1
ATOM 640 O O . ILE A 1 80 ? -8.184 -0.134 15.112 1.00 94.94 80 ILE A O 1
ATOM 644 N N . THR A 1 81 ? -9.677 -1.787 14.887 1.00 93.44 81 THR A N 1
ATOM 645 C CA . THR A 1 81 ? -10.746 -1.129 15.657 1.00 93.44 81 THR A CA 1
ATOM 646 C C . THR A 1 81 ? -10.758 -1.517 17.139 1.00 93.44 81 THR A C 1
ATOM 648 O O . THR A 1 81 ? -11.684 -1.133 17.849 1.00 93.44 81 THR A O 1
ATOM 651 N N . GLY A 1 82 ? -9.782 -2.299 17.616 1.00 86.81 82 GLY A N 1
ATOM 652 C CA . GLY A 1 82 ? -9.705 -2.760 19.009 1.00 86.81 82 GLY A CA 1
ATOM 653 C C . GLY A 1 82 ? -10.678 -3.888 19.381 1.00 86.81 82 GLY A C 1
ATOM 654 O O . GLY A 1 82 ? -10.859 -4.163 20.564 1.00 86.81 82 GLY A O 1
ATOM 655 N N . ALA A 1 83 ? -11.319 -4.535 18.402 1.00 76.88 83 ALA A N 1
ATOM 656 C CA . ALA A 1 83 ? -12.121 -5.736 18.642 1.00 76.88 83 ALA A CA 1
ATOM 657 C C . ALA A 1 83 ? -11.216 -6.953 18.928 1.00 76.88 83 ALA A C 1
ATOM 659 O O . ALA A 1 83 ? -10.138 -7.058 18.335 1.00 76.88 83 ALA A O 1
ATOM 660 N N . LEU A 1 84 ? -11.666 -7.835 19.832 1.00 61.81 84 LEU A N 1
ATOM 661 C CA . LEU A 1 84 ? -11.065 -9.148 20.114 1.00 61.81 84 LEU A CA 1
ATOM 662 C C . LEU A 1 84 ? -11.463 -10.179 19.053 1.00 61.81 84 LEU A C 1
ATOM 664 O O . LEU A 1 84 ? -12.658 -10.180 18.672 1.00 61.81 84 LEU A O 1
#